Protein AF-A0A7J9H1G5-F1 (afdb_monomer_lite)

pLDDT: mean 82.9, std 16.7, range [40.94, 97.94]

Secondary structure (DSSP, 8-state):
--SHHHHHHHHHHHHHHHHHTTSEEEEEEEEEEEEEEETTTTEEEEEEEEEEEEEE-TTHHHHHHHHHHTT--------

Organism: NCBI:txid34285

Sequence (79 aa):
SQTCNAAITTVVTIAEILKNNGLAIEKKVLTSTVGMKDENKGRVVLKAKIEIVLGKSEKFDLLMNASNVATETDPKDKE

Structure (mmCIF, N/CA/C/O backbone):
data_AF-A0A7J9H1G5-F1
#
_entry.id   AF-A0A7J9H1G5-F1
#
loop_
_atom_site.group_PDB
_atom_site.id
_atom_site.type_symbol
_atom_site.label_atom_id
_atom_site.label_alt_id
_atom_site.label_comp_id
_atom_site.label_asym_id
_atom_site.label_entity_id
_atom_site.label_seq_id
_atom_site.pdbx_PDB_ins_code
_atom_site.Cartn_x
_atom_site.Cartn_y
_atom_site.Cartn_z
_atom_site.occupancy
_atom_site.B_iso_or_equiv
_atom_site.auth_seq_id
_atom_site.auth_comp_id
_atom_site.auth_asym_id
_atom_site.auth_atom_id
_atom_site.pdbx_PDB_model_num
ATOM 1 N N . SER A 1 1 ? -4.147 -1.460 23.937 1.00 40.94 1 SER A N 1
ATOM 2 C CA . SER A 1 1 ? -4.633 -0.252 23.247 1.00 40.94 1 SER A CA 1
ATOM 3 C C . SER A 1 1 ? -4.153 -0.299 21.802 1.00 40.94 1 SER A C 1
ATOM 5 O O . SER A 1 1 ? -2.961 -0.437 21.594 1.00 40.94 1 SER A O 1
ATOM 7 N N . GLN A 1 2 ? -5.087 -0.279 20.845 1.00 49.19 2 GLN A N 1
ATOM 8 C CA . GLN A 1 2 ? -4.921 0.125 19.437 1.00 49.19 2 GLN A CA 1
ATOM 9 C C . GLN A 1 2 ? -3.910 -0.615 18.528 1.00 49.19 2 GLN A C 1
ATOM 11 O O . GLN A 1 2 ? -2.922 -0.054 18.077 1.00 49.19 2 GLN A O 1
ATOM 16 N N . THR A 1 3 ? -4.262 -1.829 18.096 1.00 51.81 3 THR A N 1
ATOM 17 C CA . THR A 1 3 ? -3.636 -2.530 16.950 1.00 51.81 3 THR A CA 1
ATOM 18 C C . THR A 1 3 ? -4.153 -2.071 15.571 1.00 51.81 3 THR A C 1
ATOM 20 O O . THR A 1 3 ? -3.775 -2.634 14.551 1.00 51.81 3 THR A O 1
ATOM 23 N N . CYS A 1 4 ? -5.015 -1.048 15.497 1.00 56.44 4 CYS A N 1
ATOM 24 C CA . CYS A 1 4 ? -5.722 -0.690 14.254 1.00 56.44 4 CYS A CA 1
ATOM 25 C C . CYS A 1 4 ? -4.953 0.304 13.364 1.00 56.44 4 CYS A C 1
ATOM 27 O O . CYS A 1 4 ? -5.103 0.268 12.148 1.00 56.44 4 CYS A O 1
ATOM 29 N N . ASN A 1 5 ? -4.116 1.168 13.951 1.00 62.88 5 ASN A N 1
ATOM 30 C CA . ASN A 1 5 ? -3.343 2.158 13.189 1.00 62.88 5 ASN A CA 1
ATOM 31 C C . ASN A 1 5 ? -2.088 1.544 12.554 1.00 62.88 5 ASN A C 1
ATOM 33 O O . ASN A 1 5 ? -1.709 1.940 11.459 1.00 62.88 5 ASN A O 1
ATOM 37 N N . ALA A 1 6 ? -1.478 0.552 13.214 1.00 80.25 6 ALA A N 1
ATOM 38 C CA . ALA A 1 6 ? -0.238 -0.070 12.751 1.00 80.25 6 ALA A CA 1
ATOM 39 C C . ALA A 1 6 ? -0.392 -0.701 11.357 1.00 80.25 6 ALA A C 1
ATOM 41 O O . ALA A 1 6 ? 0.441 -0.475 10.487 1.00 80.25 6 ALA A O 1
ATOM 42 N N . ALA A 1 7 ? -1.496 -1.416 11.116 1.00 87.56 7 ALA A N 1
ATOM 43 C CA . ALA A 1 7 ? -1.739 -2.067 9.830 1.00 87.56 7 ALA A CA 1
ATOM 44 C C . ALA A 1 7 ? -1.924 -1.063 8.679 1.00 87.56 7 ALA A C 1
ATOM 46 O O . ALA A 1 7 ? -1.414 -1.286 7.584 1.00 87.56 7 ALA A O 1
ATOM 47 N N . ILE A 1 8 ? -2.616 0.055 8.925 1.00 92.19 8 ILE A N 1
ATOM 48 C CA . ILE A 1 8 ? -2.813 1.103 7.913 1.00 92.19 8 ILE A CA 1
ATOM 49 C C . ILE A 1 8 ? -1.464 1.713 7.533 1.00 92.19 8 ILE A C 1
ATOM 51 O O . ILE A 1 8 ? -1.163 1.805 6.345 1.00 92.19 8 ILE A O 1
ATOM 55 N N . THR A 1 9 ? -0.632 2.058 8.520 1.00 93.12 9 THR A N 1
ATOM 56 C CA . THR A 1 9 ? 0.712 2.589 8.267 1.00 93.12 9 THR A CA 1
ATOM 57 C C . THR A 1 9 ? 1.545 1.615 7.443 1.00 93.12 9 THR A C 1
ATOM 59 O O . THR A 1 9 ? 2.115 2.016 6.437 1.00 93.12 9 THR A O 1
ATOM 62 N N . THR A 1 10 ? 1.564 0.326 7.796 1.00 94.50 10 THR A N 1
ATOM 63 C CA . THR A 1 10 ? 2.316 -0.685 7.039 1.00 94.50 10 THR A CA 1
ATOM 64 C C . THR A 1 10 ? 1.866 -0.772 5.582 1.00 94.50 10 THR A C 1
ATOM 66 O O . THR A 1 10 ? 2.709 -0.798 4.689 1.00 94.50 10 THR A O 1
ATOM 69 N N . VAL A 1 11 ? 0.556 -0.782 5.319 1.00 94.88 11 VAL A N 1
ATOM 70 C CA . VAL A 1 11 ? 0.025 -0.837 3.946 1.00 94.88 11 VAL A CA 1
ATOM 71 C C . VAL A 1 11 ? 0.443 0.395 3.138 1.00 94.88 11 VAL A C 1
ATOM 73 O O . VAL A 1 11 ? 0.865 0.252 1.991 1.00 94.88 11 VAL A O 1
ATOM 76 N N . VAL A 1 12 ? 0.378 1.588 3.738 1.00 95.56 12 VAL A N 1
ATOM 77 C CA . VAL A 1 12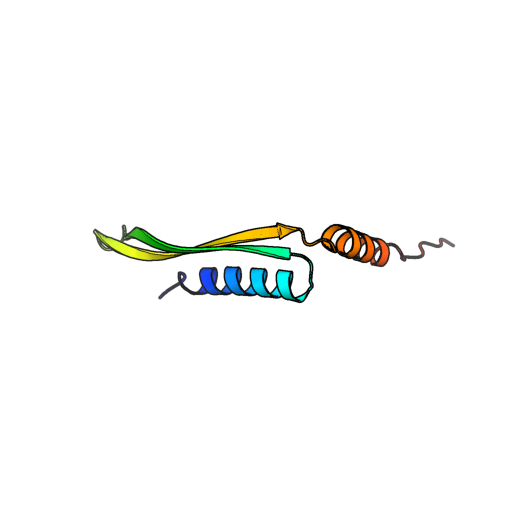 ? 0.826 2.836 3.099 1.00 95.56 12 VAL A CA 1
ATOM 78 C C . VAL A 1 12 ? 2.324 2.779 2.802 1.00 95.56 12 VAL A C 1
ATOM 80 O O . VAL A 1 12 ? 2.717 2.967 1.654 1.00 95.56 12 VAL A O 1
ATOM 83 N N . THR A 1 13 ? 3.145 2.411 3.787 1.00 96.38 13 THR A N 1
ATOM 84 C CA . THR A 1 13 ? 4.603 2.339 3.632 1.00 96.38 13 THR A CA 1
ATOM 85 C C . THR A 1 13 ? 5.027 1.335 2.559 1.00 96.38 13 THR A C 1
ATOM 87 O O . THR A 1 13 ? 5.898 1.640 1.749 1.00 96.38 13 THR A O 1
ATOM 90 N N . ILE A 1 14 ? 4.401 0.155 2.487 1.00 96.31 14 ILE A N 1
ATOM 91 C CA . ILE A 1 14 ? 4.688 -0.821 1.420 1.00 96.31 14 ILE A CA 1
ATOM 92 C C . ILE A 1 14 ? 4.347 -0.220 0.050 1.00 96.31 14 ILE A C 1
ATOM 94 O O . ILE A 1 14 ? 5.162 -0.296 -0.870 1.00 96.31 14 ILE A O 1
ATOM 98 N N . ALA A 1 15 ? 3.176 0.405 -0.099 1.00 97.25 15 ALA A N 1
ATOM 99 C CA . ALA A 1 15 ? 2.787 1.025 -1.363 1.00 97.25 15 ALA A CA 1
ATOM 100 C C . ALA A 1 15 ? 3.753 2.145 -1.784 1.00 97.25 15 ALA A C 1
ATOM 102 O O . ALA A 1 15 ? 4.098 2.249 -2.961 1.00 97.25 15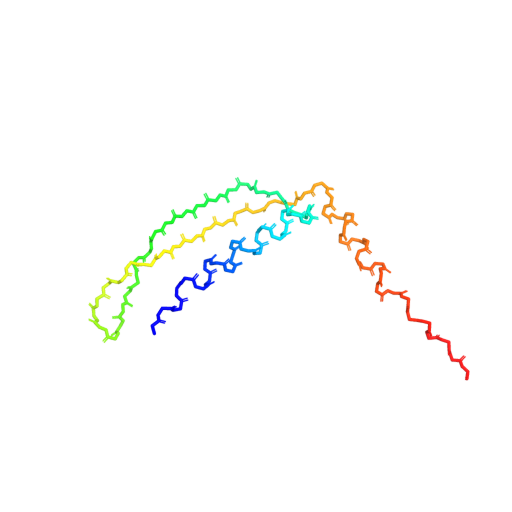 ALA A O 1
ATOM 103 N N . GLU A 1 16 ? 4.224 2.954 -0.836 1.00 96.69 16 GLU A N 1
ATOM 104 C CA . GLU A 1 16 ? 5.227 3.992 -1.080 1.00 96.69 16 GLU A CA 1
ATOM 105 C C . GLU A 1 16 ? 6.564 3.402 -1.531 1.00 96.69 16 GLU A C 1
ATOM 107 O O . GLU A 1 16 ? 7.098 3.835 -2.550 1.00 96.69 16 GLU A O 1
ATOM 112 N N . ILE A 1 17 ? 7.076 2.375 -0.844 1.00 97.12 17 ILE A N 1
ATOM 113 C CA . ILE A 1 17 ? 8.331 1.703 -1.216 1.00 97.12 17 ILE A CA 1
ATOM 114 C C . ILE A 1 17 ? 8.239 1.135 -2.637 1.00 97.12 17 ILE A C 1
ATOM 116 O O . ILE A 1 17 ? 9.133 1.359 -3.453 1.00 97.12 17 ILE A O 1
ATOM 120 N N . LEU A 1 18 ? 7.149 0.435 -2.965 1.00 96.50 18 LEU A N 1
ATOM 121 C CA . LEU A 1 18 ? 6.964 -0.162 -4.290 1.00 96.50 18 LEU A CA 1
ATOM 122 C C . LEU A 1 18 ? 6.886 0.893 -5.402 1.00 96.50 18 LEU A C 1
ATOM 124 O O . LEU A 1 18 ? 7.419 0.671 -6.492 1.00 96.50 18 LEU A O 1
ATOM 128 N N . LYS A 1 19 ? 6.250 2.041 -5.140 1.00 96.50 19 LYS A N 1
ATOM 129 C CA . LYS A 1 19 ? 6.205 3.163 -6.089 1.00 96.50 19 LYS A CA 1
ATOM 130 C C . LYS A 1 19 ? 7.566 3.833 -6.252 1.00 96.50 19 LYS A C 1
ATOM 132 O O . LYS A 1 19 ? 7.994 4.058 -7.380 1.00 96.50 19 LYS A O 1
ATOM 137 N N . ASN A 1 20 ? 8.259 4.107 -5.148 1.00 96.75 20 ASN A N 1
ATOM 138 C CA . ASN A 1 20 ? 9.561 4.777 -5.157 1.00 96.75 20 ASN A CA 1
ATOM 139 C C . ASN A 1 20 ? 10.636 3.932 -5.847 1.00 96.75 20 ASN A C 1
ATOM 141 O O . ASN A 1 20 ? 11.448 4.464 -6.599 1.00 96.75 20 ASN A O 1
ATOM 145 N N . ASN A 1 21 ? 10.584 2.610 -5.677 1.00 94.94 21 ASN A N 1
ATOM 146 C CA . ASN A 1 21 ? 11.467 1.678 -6.380 1.00 94.94 21 ASN A CA 1
ATOM 147 C C . ASN A 1 21 ? 11.063 1.455 -7.847 1.00 94.94 21 ASN A C 1
ATOM 149 O O . ASN A 1 21 ? 11.690 0.667 -8.550 1.00 94.94 21 ASN A O 1
ATOM 153 N N . GLY A 1 22 ? 10.003 2.114 -8.321 1.00 94.88 22 GLY A N 1
ATOM 154 C CA . GLY A 1 22 ? 9.529 1.999 -9.692 1.00 94.88 22 GLY A CA 1
ATOM 155 C C . GLY A 1 22 ? 8.966 0.623 -10.037 1.00 94.88 22 GLY A C 1
ATOM 156 O O . GLY A 1 22 ? 8.909 0.299 -11.218 1.00 94.88 22 GLY A O 1
ATOM 157 N N . LEU A 1 23 ? 8.553 -0.184 -9.053 1.00 95.31 23 LEU A N 1
ATOM 158 C CA . LEU A 1 23 ? 7.951 -1.512 -9.247 1.00 95.31 23 LEU A CA 1
ATOM 159 C C . LEU A 1 23 ? 6.440 -1.423 -9.490 1.00 95.31 23 LEU A C 1
ATOM 161 O O . LEU A 1 23 ? 5.865 -2.222 -10.227 1.00 95.31 23 LEU A O 1
ATOM 165 N N . ALA A 1 24 ? 5.779 -0.441 -8.89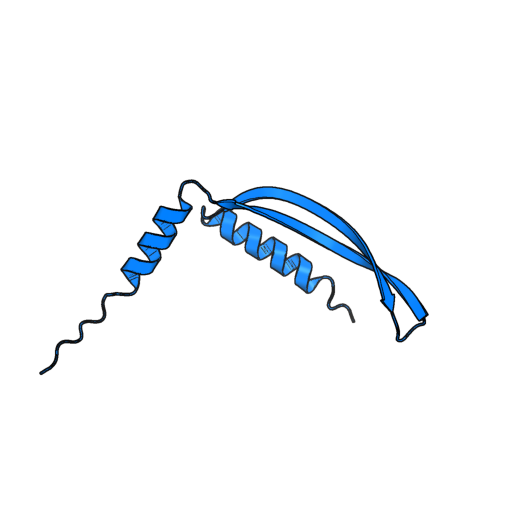0 1.00 97.19 24 ALA A N 1
ATOM 166 C CA . ALA A 1 24 ? 4.337 -0.295 -8.984 1.00 97.19 24 ALA A CA 1
ATOM 167 C C . ALA A 1 24 ? 3.921 1.124 -9.363 1.00 97.19 24 ALA A C 1
ATOM 169 O O . ALA A 1 24 ? 4.621 2.097 -9.089 1.00 97.19 24 ALA A O 1
ATOM 170 N N . ILE A 1 25 ? 2.733 1.229 -9.947 1.00 97.31 25 ILE A N 1
ATOM 171 C CA . ILE A 1 25 ? 1.993 2.479 -10.102 1.00 97.31 25 ILE A CA 1
ATOM 172 C C . ILE A 1 25 ? 0.703 2.399 -9.292 1.00 97.31 25 ILE A C 1
ATOM 174 O O . ILE A 1 25 ? 0.050 1.357 -9.227 1.00 97.31 25 ILE A O 1
ATOM 178 N N . GLU A 1 26 ? 0.316 3.503 -8.669 1.00 97.06 26 GLU A N 1
ATOM 179 C CA . GLU A 1 26 ? -0.976 3.587 -7.998 1.00 97.06 26 GLU A CA 1
ATOM 180 C C . GLU A 1 26 ? -2.104 3.633 -9.026 1.00 97.06 26 GLU A C 1
ATOM 182 O O . GLU A 1 26 ? -2.045 4.379 -10.003 1.00 97.06 26 GLU A O 1
ATOM 187 N N . LYS A 1 27 ? -3.145 2.834 -8.795 1.00 97.69 27 LYS A N 1
ATOM 188 C CA . LYS A 1 27 ? -4.388 2.877 -9.571 1.00 97.69 27 LYS A CA 1
ATOM 189 C C . LYS A 1 27 ? -5.535 3.475 -8.773 1.00 97.69 27 LYS A C 1
ATOM 191 O O . LYS A 1 27 ? -6.390 4.139 -9.351 1.00 97.69 27 LYS A O 1
ATOM 196 N N . LYS A 1 28 ? -5.590 3.200 -7.467 1.00 97.31 28 LYS A N 1
ATOM 197 C CA . LYS A 1 28 ? -6.671 3.664 -6.595 1.00 97.31 28 LYS A CA 1
ATOM 198 C C . LYS A 1 28 ? -6.244 3.645 -5.133 1.00 97.31 28 LYS A C 1
ATOM 200 O O . LYS A 1 28 ? -5.630 2.675 -4.699 1.00 97.31 28 LYS A O 1
ATOM 205 N N . VAL A 1 29 ? -6.667 4.650 -4.371 1.00 96.88 29 VAL A N 1
ATOM 206 C CA . VAL A 1 29 ? -6.600 4.666 -2.905 1.00 96.88 29 VAL A CA 1
ATOM 207 C C . VAL A 1 29 ? -7.988 4.992 -2.370 1.00 96.88 29 VAL A C 1
ATOM 209 O O . VAL A 1 29 ? -8.611 5.964 -2.789 1.00 96.88 29 VAL A O 1
ATOM 212 N N . LEU A 1 30 ? -8.492 4.159 -1.467 1.00 96.56 30 LEU A N 1
ATOM 213 C CA . LEU A 1 30 ? -9.776 4.349 -0.806 1.00 96.56 30 LEU A CA 1
ATOM 214 C C . LEU A 1 30 ? -9.606 4.248 0.699 1.00 96.56 30 LEU A C 1
ATOM 216 O O . LEU A 1 30 ? -8.952 3.337 1.202 1.00 96.56 30 LEU A O 1
ATOM 220 N N . THR A 1 31 ? -10.267 5.145 1.417 1.00 93.44 31 THR A N 1
ATOM 221 C CA . THR A 1 31 ? -10.412 5.073 2.866 1.00 93.44 31 THR A CA 1
ATOM 222 C C . THR A 1 31 ? -11.888 4.975 3.215 1.00 93.44 31 THR A C 1
ATOM 224 O O . THR A 1 31 ? -12.753 5.573 2.578 1.00 93.44 31 THR A O 1
ATOM 227 N N . SER A 1 32 ? -12.197 4.152 4.204 1.00 93.62 32 SER A N 1
ATOM 228 C CA . SER A 1 32 ? -13.553 3.965 4.709 1.00 93.62 32 SER A CA 1
ATOM 229 C C . SER A 1 32 ? -13.500 3.587 6.183 1.00 93.62 32 SER A C 1
ATOM 231 O O . SER A 1 32 ? -12.424 3.444 6.768 1.00 93.62 32 SER A O 1
ATOM 233 N N . THR A 1 33 ? -14.660 3.438 6.808 1.00 90.56 33 THR A N 1
ATOM 234 C CA . THR A 1 33 ? -14.765 2.884 8.154 1.00 90.56 33 THR A CA 1
ATOM 235 C C . THR A 1 33 ? -15.637 1.641 8.125 1.00 90.56 33 THR A C 1
ATOM 237 O O . THR A 1 33 ? -16.588 1.540 7.353 1.00 90.56 33 THR A O 1
ATOM 240 N N . VAL A 1 34 ? -15.294 0.670 8.963 1.00 89.31 34 VAL A N 1
ATOM 241 C CA . VAL A 1 34 ? -16.079 -0.547 9.157 1.00 89.31 34 VAL A CA 1
ATOM 242 C C . VAL A 1 34 ? -16.476 -0.650 10.621 1.00 89.31 34 VAL A C 1
ATOM 244 O O . VAL A 1 34 ? -15.654 -0.452 11.519 1.00 89.31 34 VAL A O 1
ATOM 247 N N . GLY A 1 35 ? -17.754 -0.929 10.871 1.00 88.25 35 GLY A N 1
ATOM 248 C CA . GLY A 1 35 ? -18.245 -1.219 12.212 1.00 88.25 35 GLY A CA 1
ATOM 249 C C . GLY A 1 35 ? -17.839 -2.631 12.613 1.00 88.25 35 GLY A C 1
ATOM 250 O O . GLY A 1 35 ? -18.253 -3.594 11.976 1.00 88.25 35 GLY A O 1
ATOM 251 N N . MET A 1 36 ? -17.038 -2.763 13.666 1.00 84.19 36 MET A N 1
ATOM 252 C CA . MET A 1 36 ? -16.723 -4.051 14.279 1.00 84.19 36 MET A CA 1
ATOM 253 C C . MET A 1 36 ? -17.406 -4.143 15.633 1.00 84.19 36 MET A C 1
ATOM 255 O O . MET A 1 36 ? -17.336 -3.215 16.439 1.00 84.19 36 MET A O 1
ATOM 259 N N . LYS A 1 37 ? -18.057 -5.272 15.900 1.00 81.94 37 LYS A N 1
ATOM 260 C CA . LYS A 1 37 ? -18.615 -5.547 17.220 1.00 81.94 37 LYS A CA 1
ATOM 261 C C . LYS A 1 37 ? -17.463 -5.866 18.173 1.00 81.94 37 LYS A C 1
ATOM 263 O O . LYS A 1 37 ? -16.719 -6.812 17.944 1.00 81.94 37 LYS A O 1
ATOM 268 N N . ASP A 1 38 ? -17.298 -5.062 19.216 1.00 75.88 38 ASP A N 1
ATOM 269 C CA . ASP A 1 38 ? -16.411 -5.381 20.331 1.00 75.88 38 ASP A CA 1
ATOM 270 C C . ASP A 1 38 ? -17.172 -6.343 21.253 1.00 75.88 38 ASP A C 1
ATOM 272 O O . ASP A 1 38 ? -17.997 -5.921 22.070 1.00 75.88 38 ASP A O 1
ATOM 276 N N . GLU A 1 39 ? -16.952 -7.649 21.067 1.00 71.44 39 GLU A N 1
ATOM 277 C CA . GLU A 1 39 ? -17.608 -8.712 21.847 1.00 71.44 39 GLU A CA 1
ATOM 278 C C . GLU A 1 39 ? -17.334 -8.584 23.349 1.00 71.44 39 GLU A C 1
ATOM 280 O O . GLU A 1 39 ? -18.156 -8.998 24.161 1.00 71.44 39 GLU A O 1
ATOM 285 N N . ASN A 1 40 ? -16.242 -7.915 23.728 1.00 69.75 40 ASN A N 1
ATOM 286 C CA . ASN A 1 40 ? -15.852 -7.727 25.118 1.00 69.75 40 ASN A CA 1
ATOM 287 C C . ASN A 1 40 ? -16.604 -6.571 25.803 1.00 69.75 40 ASN A C 1
ATOM 289 O O . ASN A 1 40 ? -16.603 -6.467 27.028 1.00 69.75 40 ASN A O 1
ATOM 293 N N . LYS A 1 41 ? -17.217 -5.664 25.027 1.00 71.69 41 LYS A N 1
ATOM 294 C CA . LYS A 1 41 ? -17.896 -4.462 25.552 1.00 71.69 41 LYS A CA 1
ATOM 295 C C . LYS A 1 41 ? -19.328 -4.269 25.055 1.00 71.69 41 LYS A C 1
ATOM 297 O O . LYS A 1 41 ? -19.966 -3.295 25.451 1.00 71.69 41 LYS A O 1
ATOM 302 N N . GLY A 1 42 ? -19.828 -5.142 24.178 1.00 77.25 42 GLY A N 1
ATOM 303 C CA . GLY A 1 42 ? -21.170 -5.041 23.593 1.00 77.25 42 GLY A CA 1
ATOM 304 C C . GLY A 1 42 ? -21.385 -3.795 22.722 1.00 77.25 42 GLY A C 1
ATOM 305 O O . GLY A 1 42 ? -22.520 -3.484 22.370 1.00 77.25 42 GLY A O 1
ATOM 306 N N . ARG A 1 43 ? -20.316 -3.064 22.376 1.00 80.19 43 ARG A N 1
ATOM 307 C CA . ARG A 1 43 ? -20.365 -1.815 21.598 1.00 80.19 43 ARG A CA 1
ATOM 308 C C . ARG A 1 43 ? -19.846 -2.049 20.183 1.00 80.19 43 ARG A C 1
ATOM 310 O O . ARG A 1 43 ? -18.894 -2.796 19.982 1.00 80.19 43 ARG A O 1
ATOM 317 N N . VAL A 1 44 ? -20.445 -1.377 19.203 1.00 83.38 44 VAL A N 1
ATOM 318 C CA . VAL A 1 44 ? -19.893 -1.310 17.845 1.00 83.38 44 VAL A CA 1
ATOM 319 C C . VAL A 1 44 ? -18.817 -0.229 17.821 1.00 83.38 44 VAL A C 1
ATOM 321 O O . VAL A 1 44 ? -19.077 0.920 18.172 1.00 83.38 44 VAL A O 1
ATOM 324 N N . VAL A 1 45 ? -17.605 -0.600 17.421 1.00 86.44 45 VAL A N 1
ATOM 325 C CA . VAL A 1 45 ? -16.468 0.306 17.254 1.00 86.44 45 VAL A CA 1
ATOM 326 C C . VAL A 1 45 ? -16.241 0.523 15.765 1.00 86.44 45 VAL A C 1
ATOM 328 O O . VAL A 1 45 ? -16.098 -0.436 15.007 1.00 86.44 45 VAL A O 1
ATOM 331 N N . LEU A 1 46 ? -16.184 1.784 15.341 1.00 87.19 46 LEU A N 1
ATOM 332 C CA . LEU A 1 46 ? -15.792 2.139 13.981 1.00 87.19 46 LEU A CA 1
ATOM 333 C C . LEU A 1 46 ? -14.270 2.061 13.864 1.00 87.19 46 LEU A C 1
ATOM 335 O O . LEU A 1 46 ? -13.550 2.742 14.593 1.00 87.19 46 LEU A O 1
ATOM 339 N N . LYS A 1 47 ? -13.775 1.235 12.944 1.00 87.06 47 LYS A N 1
ATOM 340 C CA . LYS A 1 47 ? -12.350 1.156 12.612 1.00 87.06 47 LYS A CA 1
ATOM 341 C C . LYS A 1 47 ? -12.106 1.678 11.210 1.00 87.06 47 LYS A C 1
ATOM 343 O O . LYS A 1 47 ? -12.878 1.384 10.302 1.00 87.06 47 LYS A O 1
ATOM 348 N N . ALA A 1 48 ? -11.021 2.425 11.041 1.00 89.38 48 ALA A N 1
ATOM 349 C CA . ALA A 1 48 ? -10.569 2.849 9.727 1.00 89.38 48 ALA A CA 1
ATOM 350 C C . ALA A 1 48 ? -10.142 1.633 8.888 1.00 89.38 48 ALA A C 1
ATOM 352 O O . ALA A 1 48 ? -9.555 0.677 9.399 1.00 89.38 48 ALA A O 1
ATOM 353 N N . LYS A 1 49 ? -10.448 1.690 7.597 1.00 90.75 49 LYS A N 1
ATOM 354 C CA . LYS A 1 49 ? -10.071 0.734 6.562 1.00 90.75 49 LYS A CA 1
ATOM 355 C C . LYS A 1 49 ? -9.430 1.520 5.426 1.00 90.75 49 LYS A C 1
ATOM 357 O O . LYS A 1 49 ? -9.935 2.574 5.041 1.00 90.75 49 LYS A O 1
ATOM 362 N N . ILE A 1 50 ? -8.341 0.990 4.887 1.00 94.44 50 ILE A N 1
ATOM 363 C CA . ILE A 1 50 ? -7.680 1.512 3.694 1.00 94.44 50 ILE A CA 1
ATOM 364 C C . ILE A 1 50 ? -7.611 0.410 2.637 1.00 94.44 50 ILE A C 1
ATOM 366 O O . ILE A 1 50 ? -7.400 -0.756 2.968 1.00 94.44 50 ILE A O 1
ATOM 370 N N . GLU A 1 51 ? -7.793 0.776 1.375 1.00 94.94 51 GLU A N 1
ATOM 371 C CA . GLU A 1 51 ? -7.613 -0.097 0.219 1.00 94.94 51 GLU A CA 1
ATOM 372 C C . GLU A 1 51 ? -6.736 0.627 -0.801 1.00 94.94 51 GLU A C 1
ATOM 374 O O . GLU A 1 51 ? -7.076 1.721 -1.252 1.00 94.94 51 GLU A O 1
ATOM 379 N N . ILE A 1 52 ? -5.606 0.019 -1.157 1.00 97.38 52 ILE A N 1
ATOM 380 C CA . ILE A 1 52 ? -4.676 0.545 -2.158 1.00 97.38 52 ILE A CA 1
ATOM 381 C C . ILE A 1 52 ? -4.600 -0.468 -3.296 1.00 97.38 52 ILE A C 1
ATOM 383 O O . ILE A 1 52 ? -4.179 -1.605 -3.094 1.00 97.38 52 ILE A O 1
ATOM 387 N N . VAL A 1 53 ? -5.006 -0.058 -4.496 1.00 97.56 53 VAL A N 1
ATOM 388 C CA . VA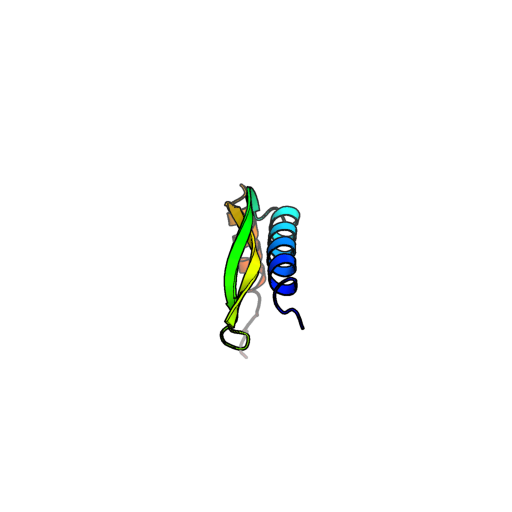L A 1 53 ? -4.867 -0.850 -5.720 1.00 97.56 53 VAL A CA 1
ATOM 389 C C . VAL A 1 53 ? -3.621 -0.377 -6.449 1.00 97.56 53 VAL A C 1
ATOM 391 O O . VAL A 1 53 ? -3.525 0.784 -6.855 1.00 97.56 53 VAL A O 1
ATOM 394 N N . LEU A 1 54 ? -2.679 -1.296 -6.630 1.00 97.94 54 LEU A N 1
ATOM 395 C CA . LEU A 1 54 ? -1.439 -1.076 -7.359 1.00 97.94 54 LEU A CA 1
ATOM 396 C C . LEU A 1 54 ? -1.471 -1.848 -8.680 1.00 97.94 54 LEU A C 1
ATOM 398 O O . LEU A 1 54 ? -1.974 -2.968 -8.747 1.00 97.94 54 LEU A O 1
ATOM 402 N N . GLY A 1 55 ? -0.931 -1.243 -9.731 1.00 97.19 55 GLY A N 1
ATOM 403 C CA . GLY A 1 55 ? -0.634 -1.904 -10.998 1.00 97.19 55 GLY A CA 1
ATOM 404 C C . GLY A 1 55 ? 0.869 -2.101 -11.161 1.00 97.19 55 GLY A C 1
ATOM 405 O O . GLY A 1 55 ? 1.653 -1.336 -10.600 1.00 97.19 55 GLY A O 1
ATOM 406 N N . LYS A 1 56 ? 1.272 -3.094 -11.960 1.00 96.62 56 LYS A N 1
ATOM 407 C CA . LYS A 1 56 ? 2.671 -3.236 -12.381 1.00 96.62 56 LYS A CA 1
ATOM 408 C C . LYS A 1 56 ? 3.116 -1.980 -13.130 1.00 96.62 56 LYS A C 1
ATOM 410 O O . LYS A 1 56 ? 2.369 -1.463 -13.964 1.00 96.62 56 LYS A O 1
ATOM 415 N N . SER A 1 57 ? 4.310 -1.490 -12.819 1.00 96.00 57 SER A N 1
ATOM 416 C CA . SER A 1 57 ? 4.969 -0.486 -13.648 1.00 96.00 57 SER A CA 1
ATOM 417 C C . SER A 1 57 ? 5.553 -1.136 -14.907 1.00 96.00 57 SER A C 1
ATOM 419 O O . SER A 1 57 ? 5.748 -2.350 -14.967 1.00 96.00 57 SER A O 1
ATOM 421 N N . GLU A 1 58 ? 5.921 -0.317 -15.887 1.00 94.69 58 GLU A N 1
ATOM 422 C CA . GLU A 1 58 ? 6.622 -0.767 -17.099 1.00 94.69 58 GLU A CA 1
ATOM 423 C C . GLU A 1 58 ? 7.983 -1.415 -16.795 1.00 94.69 58 GLU A C 1
ATOM 425 O O . GLU A 1 58 ? 8.480 -2.229 -17.565 1.00 94.69 58 GLU A O 1
ATOM 430 N N . LYS A 1 59 ? 8.588 -1.067 -15.653 1.00 92.25 59 LYS A N 1
ATOM 431 C CA . LYS A 1 59 ? 9.902 -1.562 -15.223 1.00 92.25 59 LYS A CA 1
ATOM 432 C C . LYS A 1 59 ? 9.810 -2.809 -14.346 1.00 92.25 59 LYS A C 1
ATOM 434 O O . LYS A 1 59 ? 10.848 -3.346 -13.972 1.00 92.25 59 LYS A O 1
ATOM 439 N N . PHE A 1 60 ? 8.604 -3.263 -13.998 1.00 93.69 60 PHE A N 1
ATOM 440 C CA . PHE A 1 60 ? 8.407 -4.334 -13.023 1.00 93.69 60 PHE A CA 1
ATOM 441 C C . PHE A 1 60 ? 9.129 -5.623 -13.423 1.00 93.69 60 PHE A C 1
ATOM 443 O O . PHE A 1 60 ? 9.937 -6.134 -12.651 1.00 93.69 60 PHE A O 1
ATOM 450 N N . ASP A 1 61 ? 8.874 -6.124 -14.635 1.00 92.19 61 ASP A N 1
ATOM 451 C CA . ASP A 1 61 ? 9.443 -7.400 -15.079 1.00 92.19 61 ASP A CA 1
ATOM 452 C C . ASP A 1 61 ? 10.971 -7.292 -15.263 1.00 92.19 61 ASP A C 1
ATOM 454 O O . ASP A 1 61 ? 11.705 -8.211 -14.910 1.00 92.19 61 ASP A O 1
ATOM 458 N N . LEU A 1 62 ? 11.476 -6.133 -15.707 1.00 92.06 62 LEU A N 1
ATOM 459 C CA . LEU A 1 62 ? 12.916 -5.864 -15.809 1.00 92.06 62 LEU A CA 1
ATOM 460 C C . LEU A 1 62 ? 13.608 -5.901 -14.437 1.00 92.06 62 LEU A C 1
ATOM 462 O O . LEU A 1 62 ? 14.649 -6.538 -14.287 1.00 92.06 62 LEU A O 1
ATOM 466 N N . LEU A 1 63 ? 13.037 -5.221 -13.439 1.00 90.75 63 LEU A N 1
ATOM 467 C CA . LEU A 1 63 ? 13.607 -5.122 -12.094 1.00 90.75 63 LEU A CA 1
ATOM 468 C C . LEU A 1 63 ? 13.525 -6.451 -11.332 1.00 90.75 63 LEU A C 1
ATOM 470 O O . LEU A 1 63 ? 14.462 -6.793 -10.610 1.00 90.75 63 LEU A O 1
ATOM 474 N N . MET A 1 64 ? 12.450 -7.223 -11.520 1.00 89.50 64 MET A N 1
ATOM 475 C CA . MET A 1 64 ? 12.341 -8.571 -10.954 1.00 89.50 64 MET A CA 1
ATOM 476 C C . MET A 1 64 ? 13.385 -9.513 -11.557 1.00 89.50 64 MET A C 1
ATOM 478 O O . MET A 1 64 ? 14.121 -10.165 -10.821 1.00 89.50 64 MET A O 1
ATOM 482 N N . ASN A 1 65 ? 13.531 -9.513 -12.884 1.00 87.06 65 ASN A N 1
ATOM 483 C CA . ASN A 1 65 ? 14.512 -10.363 -13.558 1.00 87.06 65 ASN A CA 1
ATOM 484 C C . ASN A 1 65 ? 15.954 -9.994 -13.174 1.00 87.06 65 ASN A C 1
ATOM 486 O O . ASN A 1 65 ? 16.756 -10.880 -12.893 1.00 87.06 65 ASN A O 1
ATOM 490 N N . ALA A 1 66 ? 16.280 -8.699 -13.094 1.00 82.44 66 ALA A N 1
ATOM 491 C CA . ALA A 1 66 ? 17.598 -8.237 -12.653 1.00 82.44 66 ALA A CA 1
ATOM 492 C C . ALA A 1 66 ? 17.926 -8.664 -11.209 1.00 82.44 66 ALA A C 1
ATOM 494 O O . ALA A 1 66 ? 19.074 -8.979 -10.903 1.00 82.44 66 ALA A O 1
ATOM 495 N N . SER A 1 67 ? 16.919 -8.714 -10.334 1.00 75.69 67 SER A N 1
ATOM 496 C CA . SER A 1 67 ? 17.093 -9.134 -8.938 1.00 75.69 67 SER A CA 1
ATOM 497 C C . SER A 1 67 ? 17.329 -10.641 -8.808 1.00 75.69 67 SER A C 1
ATOM 499 O O . SER A 1 67 ? 18.098 -11.064 -7.951 1.00 75.69 67 SER A O 1
ATOM 501 N N . ASN A 1 68 ? 16.717 -11.451 -9.677 1.00 66.06 68 ASN A N 1
ATOM 502 C CA . ASN A 1 68 ? 16.926 -12.899 -9.708 1.00 66.06 68 ASN A CA 1
ATOM 503 C C . ASN A 1 68 ? 18.321 -13.283 -10.231 1.00 66.06 68 ASN A C 1
ATOM 505 O O . ASN A 1 68 ? 18.967 -14.151 -9.649 1.00 66.06 68 ASN A O 1
ATOM 509 N N . VAL A 1 69 ? 18.824 -12.596 -11.264 1.00 60.53 69 VAL A N 1
ATOM 510 C CA . VAL A 1 69 ? 20.163 -12.865 -11.833 1.00 60.53 69 VAL A CA 1
ATOM 511 C C . VAL A 1 69 ? 21.284 -12.543 -10.834 1.00 60.53 69 VAL A C 1
ATOM 513 O O . VAL A 1 69 ? 22.317 -13.205 -10.826 1.00 60.53 69 VAL A 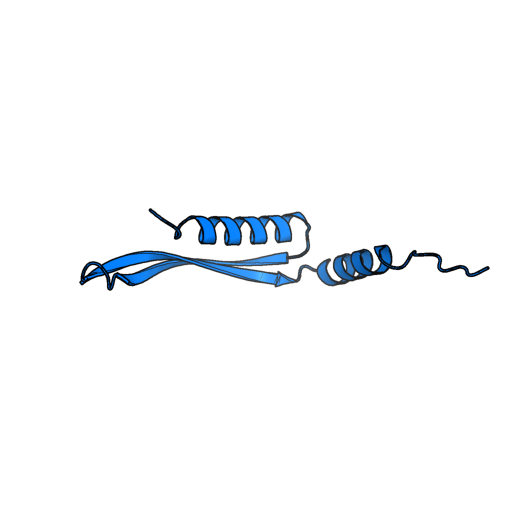O 1
ATOM 516 N N . ALA A 1 70 ? 21.073 -11.585 -9.928 1.00 57.28 70 ALA A N 1
ATOM 517 C CA . ALA A 1 70 ? 22.038 -11.246 -8.881 1.00 57.28 70 ALA A CA 1
ATOM 518 C C . ALA A 1 70 ? 22.186 -12.318 -7.776 1.00 57.28 70 ALA A C 1
ATOM 520 O O . ALA A 1 70 ? 23.066 -12.185 -6.928 1.00 57.28 70 ALA A O 1
ATOM 521 N N . THR A 1 71 ? 21.352 -13.368 -7.762 1.00 55.44 71 THR A N 1
ATOM 522 C CA . THR A 1 71 ? 21.398 -14.440 -6.744 1.00 55.44 71 THR A CA 1
ATOM 523 C C . THR A 1 71 ? 22.016 -15.758 -7.227 1.00 55.44 71 THR A C 1
ATOM 525 O O . THR A 1 71 ? 22.128 -16.693 -6.440 1.00 55.44 71 THR A O 1
ATOM 528 N N . GLU A 1 72 ? 22.482 -15.831 -8.480 1.00 55.06 72 GLU A N 1
ATOM 529 C CA . GLU A 1 72 ? 23.089 -17.035 -9.076 1.00 55.06 72 GLU A CA 1
ATOM 530 C C . GLU A 1 72 ? 24.577 -16.844 -9.431 1.00 55.06 72 GLU A C 1
ATOM 532 O O . GLU A 1 72 ? 25.035 -17.220 -10.506 1.00 55.06 72 GLU A O 1
ATOM 537 N N . THR A 1 73 ? 25.367 -16.285 -8.512 1.00 51.06 73 THR A N 1
ATOM 538 C CA . THR A 1 73 ? 26.836 -16.401 -8.553 1.00 51.06 73 THR A CA 1
ATOM 539 C C . THR A 1 73 ? 27.360 -16.962 -7.232 1.00 51.06 73 THR A C 1
ATOM 541 O O . THR A 1 73 ? 28.000 -16.259 -6.455 1.00 51.06 73 THR A O 1
ATOM 544 N N . ASP A 1 74 ? 27.065 -18.236 -6.974 1.00 51.84 74 ASP A N 1
ATOM 545 C CA . ASP A 1 74 ? 27.825 -19.079 -6.046 1.00 51.84 74 ASP A CA 1
ATOM 546 C C . ASP A 1 74 ? 28.687 -20.019 -6.910 1.00 51.84 74 ASP A C 1
ATOM 548 O O . ASP A 1 74 ? 28.135 -20.922 -7.550 1.00 51.84 74 ASP A O 1
ATOM 552 N N . PRO A 1 75 ? 30.013 -19.809 -7.035 1.00 51.56 75 PRO A N 1
ATOM 553 C CA . PRO A 1 75 ? 30.864 -20.786 -7.688 1.00 51.56 75 PRO A CA 1
ATOM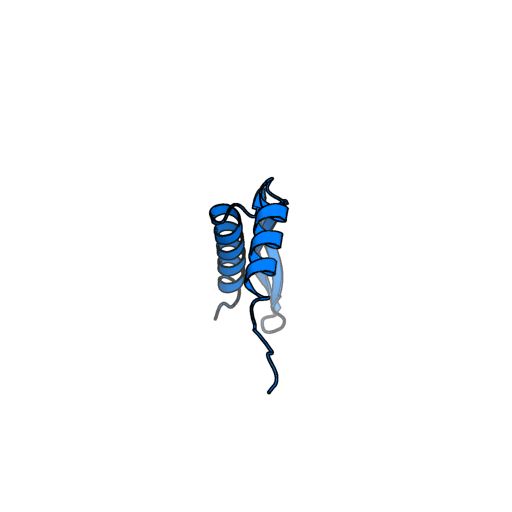 554 C C . PRO A 1 75 ? 31.032 -21.983 -6.746 1.00 51.56 75 PRO A C 1
ATOM 556 O O . PRO A 1 75 ? 31.935 -22.034 -5.914 1.00 51.56 75 PRO A O 1
ATOM 559 N N . LYS A 1 76 ? 30.154 -22.976 -6.907 1.00 54.16 76 LYS A N 1
ATOM 560 C CA . LYS A 1 76 ? 30.461 -24.369 -6.573 1.00 54.16 76 LYS A CA 1
ATOM 561 C C . LYS A 1 76 ? 31.481 -24.893 -7.581 1.00 54.16 76 LYS A C 1
ATOM 563 O O . LYS A 1 76 ? 31.095 -25.583 -8.521 1.00 54.16 76 LYS A O 1
ATOM 568 N N . ASP A 1 77 ? 32.759 -24.624 -7.348 1.00 56.88 77 ASP A N 1
ATOM 569 C CA . ASP A 1 77 ? 33.809 -25.498 -7.863 1.00 56.88 77 ASP A CA 1
ATOM 570 C C . ASP A 1 77 ? 34.303 -26.416 -6.748 1.00 56.88 77 ASP A C 1
ATOM 572 O O . ASP A 1 77 ? 34.824 -26.002 -5.713 1.00 56.88 77 ASP A O 1
ATOM 576 N N . LYS A 1 78 ? 34.028 -27.697 -6.986 1.00 48.84 78 LYS A N 1
ATOM 577 C CA . LYS A 1 78 ? 34.651 -28.844 -6.345 1.00 48.84 78 LYS A CA 1
ATOM 578 C C . LYS A 1 78 ? 36.113 -28.890 -6.790 1.00 48.84 78 LYS A C 1
ATOM 580 O O . LYS A 1 78 ? 36.338 -28.961 -7.992 1.00 48.84 78 LYS A O 1
ATOM 585 N N . GLU A 1 79 ? 37.041 -28.971 -5.845 1.00 48.03 79 GLU A N 1
ATOM 586 C CA . GLU A 1 79 ? 38.083 -30.013 -5.788 1.00 48.03 79 GLU A CA 1
ATOM 587 C C . GLU A 1 79 ? 38.650 -30.102 -4.367 1.00 48.03 79 GLU A C 1
ATOM 589 O O . GLU A 1 79 ? 38.944 -29.038 -3.774 1.00 48.03 79 GLU A O 1
#

InterPro domains:
  IPR014560 Uncharacterised conserved protein UCP030333, DNA/RNA-binding Alba-related [PTHR31947] (5-72)
  IPR036882 Alba-like domain superfamily [G3DSA:3.30.110.20] (2-79)
  IPR036882 Alba-like domain superfamily [SSF82704] (6-65)

Radius of gyration: 20.39 Å; chains: 1; bounding box: 59×35×43 Å

Foldseek 3Di:
DDPQVVVVVVVVVVVVVCVVVQQKDWDDKDKDWDFDQPPVPRDTDTGIDIDTDIDGGPCNVVVVVVVVVVVPPDPPDDD